Protein AF-A0A932PV00-F1 (afdb_monomer)

Mean predicted aligned error: 8.44 Å

Foldseek 3Di:
DPPPLQQPAPAEEEEADAPPPPVPACQLVVLVVVVVVVCVVSNYHYYYDNDLVPDDDHQEYEYEPVPPDCVVVVVSCVVVVHHYDYRDGPPCPVPPPPD

Sequence (99 aa):
MKMSSAILPGVKMTFILRPSTSTYWGGDTKTAEAIIHGMNHLGVETKFIVDVVELGPSDFIFLNNTYDDLRPLKTAVSFFGIPYGVIPYYEDHIHYFST

Radius of gyration: 14.69 Å; Cα contacts (8 Å, |Δi|>4): 139; chains: 1; bounding box: 44×18×44 Å

pLDDT: mean 76.91, std 16.77, range [37.72, 95.25]

Structure (mmCIF, N/CA/C/O backbone):
data_AF-A0A932PV00-F1
#
_entry.id   AF-A0A932PV00-F1
#
loop_
_atom_site.group_PDB
_atom_site.id
_atom_site.type_symbol
_atom_site.label_atom_id
_atom_site.label_alt_id
_atom_site.label_comp_id
_atom_site.label_asym_id
_atom_site.label_entity_id
_atom_site.label_seq_id
_atom_site.pdbx_PDB_ins_code
_atom_site.Cartn_x
_atom_site.Cartn_y
_atom_site.Cartn_z
_atom_site.occupancy
_atom_site.B_iso_or_equiv
_atom_site.auth_seq_id
_atom_site.auth_comp_id
_atom_site.auth_asym_id
_atom_site.auth_atom_id
_atom_site.pdbx_PDB_model_num
ATOM 1 N N . MET A 1 1 ? -30.021 -9.184 -6.560 1.00 46.12 1 MET A N 1
ATOM 2 C CA . MET A 1 1 ? -29.299 -9.031 -5.277 1.00 46.12 1 MET A CA 1
ATOM 3 C C . MET A 1 1 ? -28.792 -7.600 -5.198 1.00 46.12 1 MET A C 1
ATOM 5 O O . MET A 1 1 ? -28.007 -7.223 -6.055 1.00 46.12 1 MET A O 1
ATOM 9 N N . LYS A 1 2 ? -29.270 -6.774 -4.256 1.00 43.75 2 LYS A N 1
ATOM 10 C CA . LYS A 1 2 ? -28.625 -5.481 -3.980 1.00 43.75 2 LYS A CA 1
ATOM 11 C C . LYS A 1 2 ? -27.351 -5.800 -3.204 1.00 43.75 2 LYS A C 1
ATOM 13 O O . LYS A 1 2 ? -27.453 -6.222 -2.056 1.00 43.75 2 LYS A O 1
ATOM 18 N N . MET A 1 3 ? -26.184 -5.680 -3.834 1.00 46.47 3 MET A N 1
ATOM 19 C CA . MET A 1 3 ? -24.938 -5.646 -3.074 1.00 46.47 3 MET A CA 1
ATOM 20 C C . MET A 1 3 ? -25.018 -4.397 -2.201 1.00 46.47 3 MET A C 1
ATOM 22 O O . MET A 1 3 ? -25.015 -3.281 -2.713 1.00 46.47 3 MET A O 1
ATOM 26 N N . SER A 1 4 ? -25.211 -4.589 -0.896 1.00 52.69 4 SER A N 1
ATOM 27 C CA . SER A 1 4 ? -24.933 -3.538 0.073 1.00 52.69 4 SER A CA 1
ATOM 28 C C . SER A 1 4 ? -23.471 -3.178 -0.151 1.00 52.69 4 SER A C 1
ATOM 30 O O . SER A 1 4 ? -22.596 -4.014 0.065 1.00 52.69 4 SER A O 1
ATOM 32 N N . SER A 1 5 ? -23.214 -1.994 -0.704 1.00 58.69 5 SER A N 1
ATOM 33 C CA . SER A 1 5 ? -21.871 -1.437 -0.739 1.00 58.69 5 SER A CA 1
ATOM 34 C C . SER A 1 5 ? -21.470 -1.281 0.720 1.00 58.69 5 SER A C 1
ATOM 36 O O . SER A 1 5 ? -21.945 -0.363 1.392 1.00 58.69 5 SER A O 1
ATOM 38 N N . ALA A 1 6 ? -20.702 -2.232 1.245 1.00 61.16 6 ALA A N 1
ATOM 39 C CA . ALA A 1 6 ? -20.086 -2.081 2.546 1.00 61.16 6 ALA A CA 1
ATOM 40 C C . ALA A 1 6 ? -19.126 -0.899 2.414 1.00 61.16 6 ALA A C 1
ATOM 42 O O . ALA A 1 6 ? -18.026 -1.034 1.886 1.00 61.16 6 ALA A O 1
ATOM 43 N N . ILE A 1 7 ? -19.602 0.283 2.796 1.00 69.62 7 ILE A N 1
ATOM 44 C CA . ILE A 1 7 ? -18.741 1.433 3.006 1.00 69.62 7 ILE A CA 1
ATOM 45 C C . ILE A 1 7 ? -17.964 1.084 4.273 1.00 69.62 7 ILE A C 1
ATOM 47 O O . ILE A 1 7 ? -18.570 0.702 5.277 1.00 69.62 7 ILE A O 1
ATOM 51 N N . LEU A 1 8 ? -16.640 1.167 4.215 1.00 74.06 8 LEU A N 1
ATOM 52 C CA . LEU A 1 8 ? -15.730 0.905 5.327 1.00 74.06 8 LEU A CA 1
ATOM 53 C C . LEU A 1 8 ? -15.181 2.238 5.868 1.00 74.06 8 LEU A C 1
ATOM 55 O O . LEU A 1 8 ? -13.977 2.482 5.777 1.00 74.06 8 LEU A O 1
ATOM 59 N N . PRO A 1 9 ? -16.041 3.141 6.388 1.00 74.06 9 PRO A N 1
ATOM 60 C CA . PRO A 1 9 ? -15.595 4.457 6.810 1.00 74.06 9 PRO A CA 1
ATOM 61 C C . PRO A 1 9 ? -14.625 4.333 7.987 1.00 74.06 9 PRO A C 1
ATOM 63 O O . PRO A 1 9 ? -14.888 3.620 8.955 1.00 74.06 9 PRO A O 1
ATOM 66 N N . GLY A 1 10 ? -13.513 5.061 7.904 1.00 84.25 10 GLY A N 1
ATOM 67 C CA . GLY A 1 10 ? -12.500 5.123 8.958 1.00 84.25 10 GLY A CA 1
ATOM 68 C C . GLY A 1 10 ? -11.380 4.090 8.847 1.00 84.25 10 GLY A C 1
ATOM 69 O O . GLY A 1 10 ? -10.421 4.206 9.603 1.00 84.25 10 GLY A O 1
ATOM 70 N N . VAL A 1 11 ? -11.459 3.141 7.904 1.00 93.25 11 VAL A N 1
ATOM 71 C CA . VAL A 1 11 ? -10.324 2.266 7.572 1.00 93.25 11 VAL A CA 1
ATOM 72 C C . VAL A 1 11 ? -9.277 3.070 6.809 1.00 93.25 11 VAL A C 1
ATOM 74 O O . VAL A 1 11 ? -9.612 3.780 5.860 1.00 93.25 11 VAL A O 1
ATOM 77 N N . LYS A 1 12 ? -8.011 2.934 7.199 1.00 95.06 12 LYS A N 1
ATOM 78 C CA . LYS A 1 12 ? -6.861 3.629 6.619 1.00 95.06 12 LYS A CA 1
ATOM 79 C C . LYS A 1 12 ? -5.917 2.640 5.963 1.00 95.06 12 LYS A C 1
ATOM 81 O O . LYS A 1 12 ? -5.493 1.671 6.588 1.00 95.06 12 LYS A O 1
ATOM 86 N N . MET A 1 13 ? -5.543 2.901 4.719 1.00 95.25 13 MET A N 1
ATOM 87 C CA . MET A 1 13 ? -4.589 2.074 3.988 1.00 95.25 13 MET A CA 1
ATOM 88 C C . MET A 1 13 ? -3.442 2.910 3.442 1.00 95.25 13 MET A C 1
ATOM 90 O O . MET A 1 13 ? -3.649 3.958 2.832 1.00 95.25 13 MET A O 1
ATOM 94 N N . THR A 1 14 ? -2.219 2.419 3.618 1.00 94.56 14 THR A N 1
ATOM 95 C CA . THR A 1 14 ? -1.018 3.075 3.094 1.00 94.56 14 THR A CA 1
ATOM 96 C C . THR A 1 14 ? -0.423 2.258 1.959 1.00 94.56 14 THR A C 1
ATOM 98 O O . THR A 1 14 ? -0.212 1.057 2.089 1.00 94.56 14 THR A O 1
ATOM 101 N N . PHE A 1 15 ? -0.107 2.915 0.853 1.00 91.88 15 PHE A N 1
ATOM 102 C CA . PHE A 1 15 ? 0.554 2.337 -0.307 1.00 91.88 15 PHE A CA 1
ATOM 103 C C . PHE A 1 15 ? 1.992 2.849 -0.341 1.00 91.88 15 PHE A C 1
ATOM 105 O O . PHE A 1 15 ? 2.213 4.044 -0.541 1.00 91.88 15 PHE A O 1
ATOM 112 N N . ILE A 1 16 ? 2.956 1.950 -0.135 1.00 89.62 16 ILE A N 1
ATOM 113 C CA . ILE A 1 16 ? 4.385 2.242 -0.281 1.00 89.62 16 ILE A CA 1
ATOM 114 C C . ILE A 1 16 ? 4.788 1.841 -1.697 1.00 89.62 16 ILE A C 1
ATOM 116 O O . ILE A 1 16 ? 4.974 0.653 -1.984 1.00 89.62 16 ILE A O 1
ATOM 120 N N . LEU A 1 17 ? 4.858 2.821 -2.599 1.00 83.12 17 LEU A N 1
ATOM 121 C CA . LEU A 1 17 ? 5.222 2.606 -4.003 1.00 83.12 17 LEU A CA 1
ATOM 122 C C . LEU A 1 17 ? 6.475 3.408 -4.351 1.00 83.12 17 LEU A C 1
ATOM 124 O O . LEU A 1 17 ? 6.795 4.406 -3.710 1.00 83.12 17 LEU A O 1
ATOM 128 N N . ARG A 1 18 ? 7.170 2.987 -5.409 1.00 76.50 18 ARG A N 1
ATOM 129 C CA . ARG A 1 18 ? 8.310 3.740 -5.931 1.00 76.50 18 ARG A CA 1
ATOM 130 C C . ARG A 1 18 ? 7.867 5.127 -6.424 1.00 76.50 18 ARG A C 1
ATOM 132 O O . ARG A 1 18 ? 6.699 5.306 -6.774 1.00 76.50 18 ARG A O 1
ATOM 139 N N . PRO A 1 19 ? 8.789 6.100 -6.530 1.00 68.62 19 PRO A N 1
ATOM 140 C CA . PRO A 1 19 ? 8.491 7.371 -7.177 1.00 68.62 19 PRO A CA 1
ATOM 141 C C . PRO A 1 19 ? 7.963 7.159 -8.602 1.00 68.62 19 PRO A C 1
ATOM 143 O O . PRO A 1 19 ? 8.560 6.422 -9.395 1.00 68.62 19 PRO A O 1
ATOM 146 N N . SER A 1 20 ? 6.890 7.872 -8.951 1.00 56.97 20 SER A N 1
ATOM 147 C CA . SER A 1 20 ? 6.260 7.856 -10.282 1.00 56.97 20 SER A CA 1
ATOM 148 C C . SER A 1 20 ? 7.179 8.332 -11.418 1.00 56.97 20 SER A C 1
ATOM 150 O O . SER A 1 20 ? 6.865 8.157 -12.591 1.00 56.97 20 SER A O 1
ATOM 152 N N . THR A 1 21 ? 8.337 8.909 -11.089 1.00 51.84 21 THR A N 1
ATOM 153 C CA . THR A 1 21 ? 9.382 9.312 -12.040 1.00 51.84 21 THR A CA 1
ATOM 154 C C . THR A 1 21 ? 10.254 8.149 -12.525 1.00 51.84 21 THR A C 1
ATOM 156 O O . THR A 1 21 ? 11.064 8.342 -13.432 1.00 51.84 21 THR A O 1
ATOM 159 N N . SER A 1 22 ? 10.104 6.941 -11.967 1.00 55.84 22 SER A N 1
ATOM 160 C CA . SER A 1 22 ? 10.794 5.743 -12.457 1.00 55.84 22 SER A CA 1
ATOM 161 C C . SER A 1 22 ? 10.110 5.205 -13.724 1.00 55.84 22 SER A C 1
ATOM 163 O O . SER A 1 22 ? 9.248 4.336 -13.702 1.00 55.84 22 SER A O 1
ATOM 165 N N . THR A 1 23 ? 10.507 5.747 -14.872 1.00 47.62 23 THR A N 1
ATOM 166 C CA . THR A 1 23 ? 9.941 5.499 -16.213 1.00 47.62 23 THR A CA 1
ATOM 167 C C . THR A 1 23 ? 9.995 4.049 -16.718 1.00 47.62 23 THR A C 1
ATOM 169 O O . THR A 1 23 ? 9.470 3.769 -17.792 1.00 47.62 23 THR A O 1
ATOM 172 N N . TYR A 1 24 ? 10.606 3.120 -15.978 1.00 51.56 24 TYR A N 1
ATOM 173 C CA . TYR A 1 24 ? 10.861 1.752 -16.439 1.00 51.56 24 TYR A CA 1
ATOM 174 C C . TYR A 1 24 ? 9.797 0.718 -16.030 1.00 51.56 24 TYR A C 1
ATOM 176 O O . TYR A 1 24 ? 9.761 -0.358 -16.621 1.00 51.56 24 TYR A O 1
ATOM 184 N N . TRP A 1 25 ? 8.914 1.013 -15.069 1.00 55.41 25 TRP A N 1
ATOM 185 C CA . TRP A 1 25 ? 8.026 0.002 -14.474 1.00 55.41 25 TRP A CA 1
ATOM 186 C C . TRP A 1 25 ? 6.652 0.617 -14.163 1.00 55.41 25 TRP A C 1
ATOM 188 O O . TRP A 1 25 ? 6.452 1.211 -13.113 1.00 55.41 25 TRP A O 1
ATOM 198 N N . GLY A 1 26 ? 5.725 0.570 -15.129 1.00 59.56 26 GLY A N 1
ATOM 199 C CA . GLY A 1 26 ? 4.419 1.249 -15.030 1.00 59.56 26 GLY A CA 1
ATOM 200 C C . GLY A 1 26 ? 3.213 0.351 -14.710 1.00 59.56 26 GLY A C 1
ATOM 201 O O . GLY A 1 26 ? 2.128 0.867 -14.441 1.00 59.56 26 GLY A O 1
ATOM 202 N N . GLY A 1 27 ? 3.356 -0.978 -14.777 1.00 65.44 27 GLY A N 1
ATOM 203 C CA . GLY A 1 27 ? 2.232 -1.920 -14.619 1.00 65.44 27 GLY A CA 1
ATOM 204 C C . GLY A 1 27 ? 1.755 -2.085 -13.171 1.00 65.44 27 GLY A C 1
ATOM 205 O O . GLY A 1 27 ? 0.557 -2.127 -12.894 1.00 65.44 27 GLY A O 1
ATOM 206 N N . ASP A 1 28 ? 2.695 -2.105 -12.237 1.00 69.38 28 ASP A N 1
ATOM 207 C CA . ASP A 1 28 ? 2.483 -2.076 -10.788 1.00 69.38 28 ASP A CA 1
ATOM 208 C C . ASP A 1 28 ? 1.865 -0.752 -10.314 1.00 69.38 28 ASP A C 1
ATOM 210 O O . ASP A 1 28 ? 0.953 -0.765 -9.491 1.00 69.38 28 ASP A O 1
ATOM 214 N N . THR A 1 29 ? 2.299 0.381 -10.876 1.00 74.25 29 THR A N 1
ATOM 215 C CA . THR A 1 29 ? 1.764 1.711 -10.541 1.00 74.25 29 THR A CA 1
ATOM 216 C C . THR A 1 29 ? 0.302 1.837 -10.966 1.00 74.25 29 THR A C 1
ATOM 218 O O . THR A 1 29 ? -0.535 2.215 -10.152 1.00 74.25 29 THR A O 1
ATOM 221 N N . LYS A 1 30 ? -0.050 1.412 -12.189 1.00 76.06 30 LYS A N 1
ATOM 222 C CA . LYS A 1 30 ? -1.455 1.370 -12.643 1.00 76.06 30 LYS A CA 1
ATOM 223 C C . LYS A 1 30 ? -2.318 0.422 -11.811 1.00 76.06 30 LYS A C 1
ATOM 225 O O . LYS A 1 30 ? -3.471 0.725 -11.513 1.00 76.06 30 LYS A O 1
ATOM 230 N N . THR A 1 31 ? -1.761 -0.724 -11.417 1.00 79.06 31 THR A N 1
ATOM 231 C CA . THR A 1 31 ? -2.450 -1.670 -10.528 1.00 79.06 31 THR A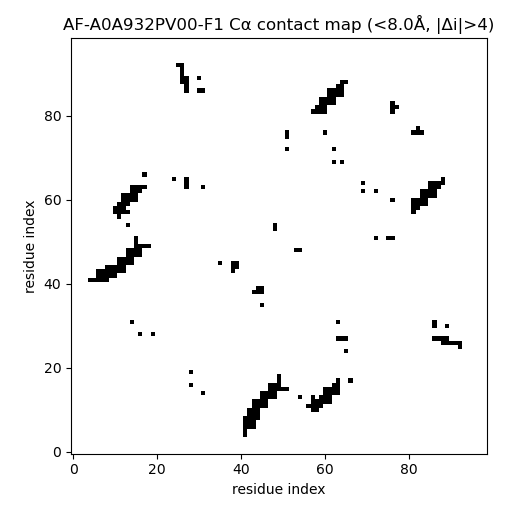 CA 1
ATOM 232 C C . THR A 1 31 ? -2.711 -1.030 -9.165 1.00 79.06 31 THR A C 1
ATOM 234 O O . THR A 1 31 ? -3.828 -1.101 -8.653 1.00 79.06 31 THR A O 1
ATOM 237 N N . ALA A 1 32 ? -1.715 -0.346 -8.600 1.00 82.75 32 ALA A N 1
ATOM 238 C CA . ALA A 1 32 ? -1.862 0.387 -7.351 1.00 82.75 32 ALA A CA 1
ATOM 239 C C . ALA A 1 32 ? -2.917 1.498 -7.465 1.00 82.75 32 ALA A C 1
ATOM 241 O O . ALA A 1 32 ? -3.774 1.594 -6.594 1.00 82.75 32 ALA A O 1
ATOM 242 N N . GLU A 1 33 ? -2.921 2.277 -8.551 1.00 82.62 33 GLU A N 1
ATOM 243 C CA . GLU A 1 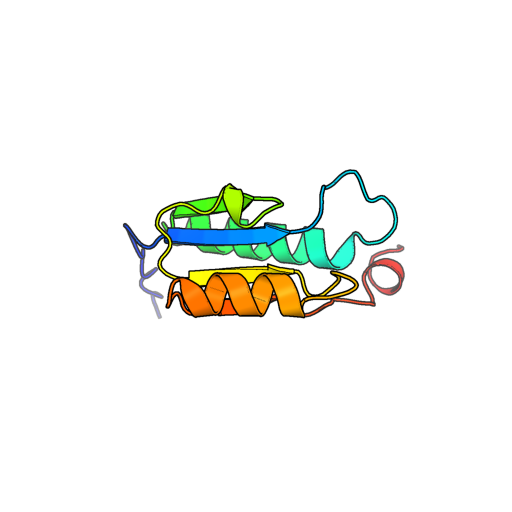33 ? -3.934 3.306 -8.825 1.00 82.62 33 GLU A CA 1
ATOM 244 C C . GLU A 1 33 ? -5.353 2.723 -8.881 1.00 82.62 33 GLU A C 1
ATOM 246 O O . GLU A 1 33 ? -6.269 3.267 -8.261 1.00 82.62 33 GLU A O 1
ATOM 251 N N . ALA A 1 34 ? -5.543 1.591 -9.565 1.00 84.38 34 ALA A N 1
ATOM 252 C CA . ALA A 1 34 ? -6.839 0.920 -9.647 1.00 84.38 34 ALA A CA 1
ATOM 253 C C . ALA A 1 34 ? -7.325 0.434 -8.271 1.00 84.38 34 ALA A C 1
ATOM 255 O O . ALA A 1 34 ? -8.497 0.613 -7.926 1.00 84.38 34 ALA A O 1
ATOM 256 N N . ILE A 1 35 ? -6.423 -0.134 -7.462 1.00 87.06 35 ILE A N 1
ATOM 257 C CA . ILE A 1 35 ? -6.730 -0.552 -6.089 1.00 87.06 35 ILE A CA 1
ATOM 258 C C . ILE A 1 35 ? -7.077 0.674 -5.236 1.00 87.06 35 ILE A C 1
ATOM 260 O O . ILE A 1 35 ? -8.116 0.672 -4.583 1.00 87.06 35 ILE A O 1
ATOM 264 N N . ILE A 1 36 ? -6.263 1.734 -5.274 1.00 89.25 36 ILE A N 1
ATOM 265 C CA . ILE A 1 36 ? -6.493 2.990 -4.545 1.00 89.25 36 ILE A CA 1
ATOM 266 C C . ILE A 1 36 ? -7.868 3.567 -4.890 1.00 89.25 36 ILE A C 1
ATOM 268 O O . ILE A 1 36 ? -8.637 3.919 -3.995 1.00 89.25 36 ILE A O 1
ATOM 272 N N . HIS A 1 37 ? -8.213 3.629 -6.176 1.00 89.25 37 HIS A N 1
ATOM 273 C CA . HIS A 1 37 ? -9.514 4.116 -6.622 1.00 89.25 37 HIS A CA 1
ATOM 274 C C . HIS A 1 37 ? -10.665 3.253 -6.079 1.00 89.25 37 HIS A C 1
ATOM 276 O O . HIS A 1 37 ? -11.644 3.787 -5.558 1.00 89.25 37 HIS A O 1
ATOM 282 N N . GLY A 1 38 ? -10.537 1.923 -6.143 1.00 90.00 38 GLY A N 1
ATOM 283 C CA . GLY A 1 38 ? -11.523 0.997 -5.580 1.00 90.00 38 GLY A CA 1
ATOM 284 C C . GLY A 1 38 ? -11.695 1.150 -4.065 1.00 90.00 38 GLY A C 1
ATOM 285 O O . GLY A 1 38 ? -12.821 1.194 -3.578 1.00 90.00 38 GLY A O 1
ATOM 286 N N . MET A 1 39 ? -10.596 1.300 -3.324 1.00 91.31 39 MET A N 1
ATOM 287 C CA . MET A 1 39 ? -10.616 1.490 -1.870 1.00 91.31 39 MET A CA 1
ATOM 288 C C . MET A 1 39 ? -11.272 2.819 -1.481 1.00 91.31 39 MET A C 1
ATOM 290 O O . MET A 1 39 ? -12.169 2.834 -0.638 1.00 91.31 39 MET A O 1
ATOM 294 N N . ASN A 1 40 ? -10.921 3.915 -2.159 1.00 90.62 40 ASN A N 1
ATOM 295 C CA . ASN A 1 40 ? -11.565 5.212 -1.941 1.00 90.62 40 ASN A CA 1
ATOM 296 C C . ASN A 1 40 ? -13.068 5.169 -2.254 1.00 90.62 40 ASN A C 1
ATOM 298 O O . ASN A 1 40 ? -13.868 5.742 -1.518 1.00 90.62 40 ASN A O 1
ATOM 302 N N . HIS A 1 41 ? -13.480 4.444 -3.301 1.00 89.75 41 HIS A N 1
ATOM 303 C CA . HIS A 1 41 ? -14.899 4.238 -3.612 1.00 89.75 41 HIS A CA 1
ATOM 304 C C . HIS A 1 41 ? -15.650 3.495 -2.493 1.00 89.75 41 HIS A C 1
ATOM 306 O O . HIS A 1 41 ? -16.832 3.746 -2.264 1.00 89.75 41 HIS A O 1
ATOM 312 N N . LEU A 1 42 ? -14.960 2.615 -1.763 1.00 89.62 42 LEU A N 1
ATOM 313 C CA . LEU A 1 42 ? -15.482 1.925 -0.581 1.00 89.62 42 LEU A CA 1
ATOM 314 C C . LEU A 1 42 ? -15.387 2.766 0.707 1.00 89.62 42 LEU A C 1
ATOM 316 O O . LEU A 1 42 ? -15.770 2.286 1.771 1.00 89.62 42 LEU A O 1
ATOM 320 N N . GLY A 1 43 ? -14.911 4.012 0.639 1.00 90.62 43 GLY A N 1
ATOM 321 C CA . GLY A 1 43 ? -14.779 4.903 1.796 1.00 90.62 43 GLY A CA 1
ATOM 322 C C . GLY A 1 43 ? -13.549 4.644 2.670 1.00 90.62 43 GLY A C 1
ATOM 323 O O . GLY A 1 43 ? -13.494 5.151 3.790 1.00 90.62 43 GLY A O 1
ATOM 324 N N . VAL A 1 44 ? -12.580 3.872 2.173 1.00 93.44 44 VAL A N 1
ATOM 325 C CA . VAL A 1 44 ? -11.272 3.678 2.813 1.00 93.44 44 VAL A CA 1
ATOM 326 C C . VAL A 1 44 ? -10.403 4.908 2.550 1.00 93.44 44 VAL A C 1
ATOM 328 O O . VAL A 1 44 ? -10.280 5.349 1.411 1.00 93.44 44 VAL A O 1
ATOM 331 N N . GLU A 1 45 ? -9.765 5.444 3.586 1.00 94.19 45 GLU A N 1
ATOM 332 C CA . GLU A 1 45 ? -8.799 6.537 3.472 1.00 94.19 45 GLU A CA 1
ATOM 333 C C . GLU A 1 45 ? -7.456 5.981 2.977 1.00 94.19 45 GLU A C 1
ATOM 335 O O . GLU A 1 45 ? -6.780 5.237 3.688 1.00 94.19 45 GLU A O 1
ATOM 340 N N . THR A 1 46 ? -7.054 6.320 1.751 1.00 93.31 46 TH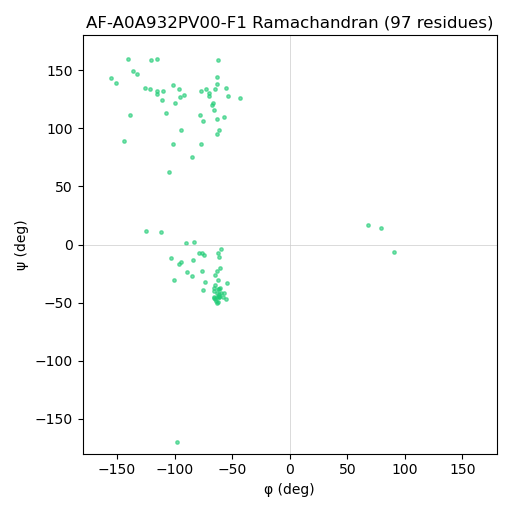R A N 1
ATOM 341 C CA . THR A 1 46 ? -5.778 5.853 1.184 1.00 93.31 46 THR A CA 1
ATOM 342 C C . THR A 1 46 ? -4.692 6.925 1.233 1.00 93.31 46 THR A C 1
ATOM 344 O O . THR A 1 46 ? -4.942 8.066 0.841 1.00 93.31 46 THR A O 1
ATOM 347 N N . LYS A 1 47 ? -3.462 6.551 1.602 1.00 92.38 47 LYS A N 1
ATOM 348 C CA . LYS A 1 47 ? -2.268 7.409 1.521 1.00 92.38 47 LYS A CA 1
ATOM 349 C C . LYS A 1 47 ? -1.197 6.767 0.642 1.00 92.38 47 LYS A C 1
ATOM 351 O O . LYS A 1 47 ? -0.877 5.597 0.824 1.00 92.38 47 LYS A O 1
ATOM 356 N N . PHE A 1 48 ? -0.606 7.543 -0.259 1.00 89.38 48 PHE A N 1
ATOM 357 C CA . PHE A 1 48 ? 0.595 7.157 -1.000 1.00 89.38 48 PHE A CA 1
ATOM 358 C C . PHE A 1 48 ? 1.847 7.724 -0.318 1.00 89.38 48 PHE A C 1
ATOM 360 O O . PHE A 1 48 ? 1.853 8.900 0.049 1.00 89.38 48 PHE A O 1
ATOM 367 N N . ILE A 1 49 ? 2.880 6.894 -0.151 1.00 89.19 49 ILE A N 1
ATOM 368 C CA . ILE A 1 49 ? 4.211 7.286 0.335 1.00 89.19 49 ILE A CA 1
ATOM 369 C C . ILE A 1 49 ? 5.305 6.542 -0.436 1.00 89.19 49 ILE A C 1
ATOM 371 O O . ILE A 1 49 ? 5.052 5.481 -1.012 1.00 89.19 49 ILE A O 1
ATOM 375 N N . VAL A 1 50 ? 6.527 7.074 -0.412 1.00 84.94 50 VAL A N 1
ATOM 376 C CA . VAL A 1 50 ? 7.696 6.433 -1.041 1.00 84.94 50 VAL A CA 1
ATOM 377 C C . VAL A 1 50 ? 8.564 5.714 -0.012 1.00 84.94 50 VAL A C 1
ATOM 379 O O . VAL A 1 50 ? 9.195 4.699 -0.322 1.00 84.94 50 VAL A O 1
ATOM 382 N N . ASP A 1 51 ? 8.581 6.226 1.216 1.00 83.44 51 ASP A N 1
ATOM 383 C CA . ASP A 1 51 ? 9.441 5.745 2.288 1.00 83.44 51 ASP A CA 1
ATOM 384 C C . ASP A 1 51 ? 8.645 5.541 3.586 1.00 83.44 51 ASP A C 1
ATOM 386 O O . ASP A 1 51 ? 7.705 6.271 3.897 1.00 83.44 51 ASP A O 1
ATOM 390 N N . VAL A 1 52 ? 9.044 4.540 4.370 1.00 85.50 52 VAL A N 1
ATOM 391 C CA . VAL A 1 52 ? 8.468 4.217 5.682 1.00 85.50 52 VAL A CA 1
ATOM 392 C C . VAL A 1 52 ? 8.602 5.355 6.691 1.00 85.50 52 VAL A C 1
ATOM 394 O O . VAL A 1 52 ? 7.827 5.395 7.640 1.00 85.50 52 VAL A O 1
ATOM 397 N N . VAL A 1 53 ? 9.523 6.305 6.497 1.00 87.44 53 VAL A N 1
ATOM 398 C CA . VAL A 1 53 ? 9.610 7.507 7.350 1.00 87.44 53 VAL A CA 1
ATOM 399 C C . VAL A 1 53 ? 8.366 8.395 7.254 1.00 87.44 53 VAL A C 1
ATOM 401 O O . VAL A 1 53 ? 8.074 9.152 8.175 1.00 87.44 53 VAL A O 1
ATOM 404 N N . GLU A 1 54 ? 7.607 8.292 6.162 1.00 89.62 54 GLU A N 1
ATOM 405 C CA . GLU A 1 54 ? 6.355 9.021 5.956 1.00 89.62 54 GLU A CA 1
ATOM 406 C C . GLU A 1 54 ? 5.130 8.247 6.476 1.00 89.62 54 GLU A C 1
ATOM 408 O O . GLU A 1 54 ? 3.984 8.702 6.320 1.00 89.62 54 GLU A O 1
ATOM 413 N N . LEU A 1 55 ? 5.342 7.059 7.056 1.00 89.75 55 LEU A N 1
ATOM 414 C CA . LEU A 1 55 ? 4.275 6.192 7.534 1.00 89.75 55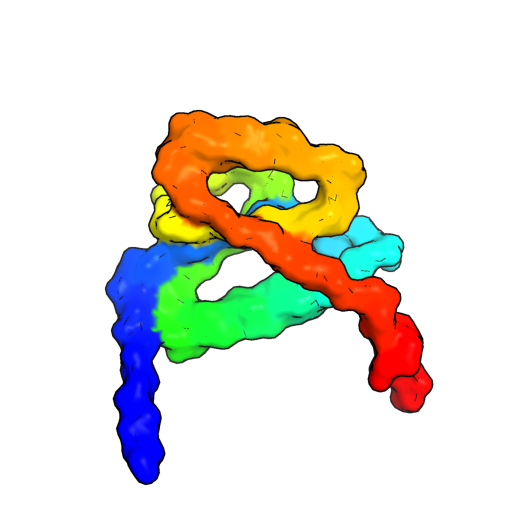 LEU A CA 1
ATOM 415 C C . LEU A 1 55 ? 3.536 6.859 8.699 1.00 89.75 55 LEU A C 1
ATOM 417 O O . LEU A 1 55 ? 4.088 7.111 9.766 1.00 89.75 55 LEU A O 1
ATOM 421 N N . GLY A 1 56 ? 2.258 7.148 8.467 1.00 88.81 56 GLY A N 1
ATOM 422 C CA . GLY A 1 56 ? 1.321 7.572 9.502 1.00 88.81 56 GLY A CA 1
ATOM 423 C C . GLY A 1 56 ? 0.469 6.404 10.008 1.00 88.81 56 GLY A C 1
ATOM 424 O O . GLY A 1 56 ? 0.714 5.254 9.638 1.00 88.81 56 GLY A O 1
ATOM 425 N N . PRO A 1 57 ? -0.571 6.694 10.810 1.00 91.44 57 PRO A N 1
ATOM 426 C CA . PRO A 1 57 ? -1.556 5.697 11.220 1.00 91.44 57 PRO A CA 1
ATOM 427 C C . PRO A 1 57 ? -2.162 4.982 10.007 1.00 91.44 57 PRO A C 1
ATOM 429 O O . PRO A 1 57 ? -2.640 5.636 9.079 1.00 91.44 57 PRO A O 1
ATOM 432 N N . SER A 1 58 ? -2.132 3.651 10.021 1.00 94.62 58 SER A N 1
ATOM 433 C CA . SER A 1 58 ? -2.617 2.802 8.935 1.00 94.62 58 SER A CA 1
ATOM 434 C C . SER A 1 58 ? -3.094 1.468 9.501 1.00 94.62 58 SER A C 1
ATOM 436 O O . SER A 1 58 ? -2.439 0.917 10.384 1.00 94.62 58 SER A O 1
ATOM 438 N N . ASP A 1 59 ? -4.210 0.954 8.991 1.00 94.62 59 ASP A N 1
ATOM 439 C CA . ASP A 1 59 ? -4.754 -0.354 9.366 1.00 94.62 59 ASP A CA 1
ATOM 440 C C . ASP A 1 59 ? -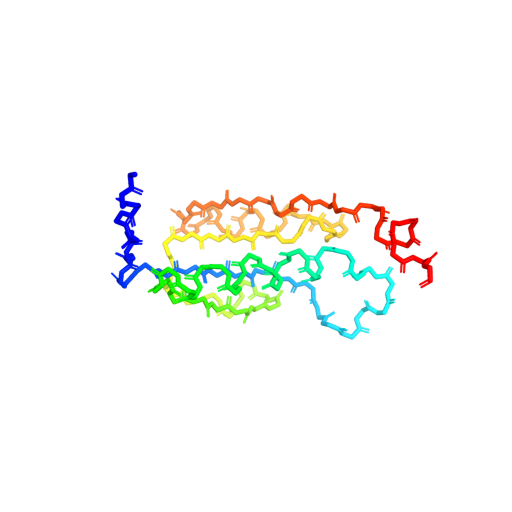4.185 -1.474 8.489 1.00 94.62 59 ASP A C 1
ATOM 442 O O . ASP A 1 59 ? -4.168 -2.637 8.892 1.00 94.62 59 ASP A O 1
ATOM 446 N N . PHE A 1 60 ? -3.720 -1.133 7.284 1.00 94.69 60 PHE A N 1
ATOM 447 C CA . PHE A 1 60 ? -3.118 -2.078 6.351 1.00 94.69 60 PHE A CA 1
ATOM 448 C C . PHE A 1 60 ? -2.157 -1.386 5.382 1.00 94.69 60 PHE A C 1
ATOM 450 O O . PHE A 1 60 ? -2.425 -0.285 4.896 1.00 94.69 60 PHE A O 1
ATOM 457 N N . ILE A 1 61 ? -1.055 -2.058 5.045 1.00 93.88 61 ILE A N 1
ATOM 458 C CA . ILE A 1 61 ? -0.047 -1.527 4.122 1.00 93.88 61 ILE A CA 1
ATOM 459 C C . ILE A 1 61 ? 0.027 -2.364 2.846 1.00 93.88 61 ILE A C 1
ATOM 461 O O . ILE A 1 61 ? 0.159 -3.582 2.892 1.00 93.88 61 ILE A O 1
ATOM 465 N N . PHE A 1 62 ? 0.021 -1.714 1.688 1.00 91.75 62 PHE A N 1
ATOM 466 C CA . PHE A 1 62 ? 0.386 -2.332 0.418 1.00 91.75 62 PHE A CA 1
ATOM 467 C C . PHE A 1 62 ? 1.823 -1.970 0.051 1.00 91.75 62 PHE A C 1
ATOM 469 O O . PHE A 1 62 ? 2.163 -0.796 -0.089 1.00 91.75 62 PHE A O 1
ATOM 476 N N . LEU A 1 63 ? 2.664 -2.988 -0.124 1.00 89.06 63 LEU A N 1
ATOM 477 C CA . LEU A 1 63 ? 4.028 -2.850 -0.622 1.00 89.06 63 LEU A CA 1
ATOM 478 C C . LEU A 1 63 ? 4.042 -3.097 -2.127 1.00 89.06 63 LEU A C 1
ATOM 480 O O . LEU A 1 63 ? 3.582 -4.143 -2.588 1.00 89.06 63 LEU A O 1
ATOM 484 N N . ASN A 1 64 ? 4.597 -2.166 -2.893 1.00 81.75 64 ASN A N 1
ATOM 485 C CA . ASN A 1 64 ? 4.835 -2.392 -4.310 1.00 81.75 64 ASN A CA 1
ATOM 486 C C . ASN A 1 64 ? 5.898 -3.483 -4.493 1.00 81.75 64 ASN A C 1
ATOM 488 O O . ASN A 1 64 ? 7.012 -3.335 -4.002 1.00 81.75 64 ASN A O 1
ATOM 492 N N . ASN A 1 65 ? 5.581 -4.570 -5.197 1.00 75.56 65 ASN A N 1
ATOM 493 C CA . ASN A 1 65 ? 6.504 -5.692 -5.316 1.00 75.56 65 ASN A CA 1
ATOM 494 C C . ASN A 1 65 ? 7.693 -5.468 -6.249 1.00 75.56 65 ASN A C 1
ATOM 496 O O . ASN A 1 65 ? 8.576 -6.322 -6.284 1.00 75.56 65 ASN A O 1
ATOM 500 N N . THR A 1 66 ? 7.709 -4.374 -7.007 1.00 69.38 66 THR A N 1
ATOM 501 C CA . THR A 1 66 ? 8.770 -4.161 -7.978 1.00 69.38 66 THR A CA 1
ATOM 502 C C . THR A 1 66 ? 10.061 -3.724 -7.301 1.00 69.38 66 THR A C 1
ATOM 504 O O . THR A 1 66 ? 11.111 -3.966 -7.878 1.00 69.38 66 THR A O 1
ATOM 507 N N . TYR A 1 67 ? 10.032 -3.147 -6.088 1.00 68.44 67 TYR A N 1
ATOM 508 C CA . TYR A 1 67 ? 11.244 -2.765 -5.342 1.00 68.44 67 TYR A CA 1
ATOM 509 C C . TYR A 1 67 ? 12.327 -3.852 -5.407 1.00 68.44 67 TYR A C 1
ATOM 511 O O . TYR A 1 67 ? 12.082 -4.992 -5.016 1.00 68.44 67 TYR A O 1
ATOM 519 N N . ASP A 1 68 ? 13.532 -3.460 -5.836 1.00 66.31 68 ASP A N 1
ATOM 520 C CA . ASP A 1 68 ? 14.676 -4.365 -6.021 1.00 66.31 68 ASP A CA 1
ATOM 521 C C . ASP A 1 68 ? 14.983 -5.166 -4.745 1.00 66.31 68 ASP A C 1
ATOM 523 O O . ASP A 1 68 ? 15.381 -6.329 -4.804 1.00 66.31 68 ASP A O 1
ATOM 527 N N . ASP A 1 69 ? 14.746 -4.556 -3.578 1.00 75.00 69 ASP A N 1
ATOM 528 C CA . ASP A 1 69 ? 14.772 -5.230 -2.287 1.00 75.00 69 ASP A CA 1
ATOM 529 C C . ASP A 1 69 ? 13.624 -4.775 -1.375 1.00 75.00 69 ASP A C 1
ATOM 531 O O . ASP A 1 69 ? 13.595 -3.657 -0.860 1.00 75.00 69 ASP A O 1
ATOM 535 N N . LEU A 1 70 ? 12.686 -5.688 -1.125 1.00 79.12 70 LEU A N 1
ATOM 536 C CA . LEU A 1 70 ? 11.558 -5.483 -0.217 1.00 79.12 70 LEU A CA 1
ATOM 537 C C . LEU A 1 70 ? 11.882 -5.742 1.255 1.00 79.12 70 LEU A C 1
ATOM 539 O O . LEU A 1 70 ? 11.064 -5.414 2.113 1.00 79.12 70 LEU A O 1
ATOM 543 N N . ARG A 1 71 ? 13.013 -6.377 1.586 1.00 82.50 71 ARG A N 1
ATOM 544 C CA . ARG A 1 71 ? 13.324 -6.779 2.970 1.00 82.50 71 ARG A CA 1
ATOM 545 C C . ARG A 1 71 ? 13.372 -5.592 3.938 1.00 82.50 71 ARG A C 1
ATOM 547 O O . ARG A 1 71 ? 12.804 -5.743 5.023 1.00 82.50 71 ARG A O 1
ATOM 554 N N . PRO A 1 72 ? 13.957 -4.425 3.590 1.00 83.06 72 PRO A N 1
ATOM 555 C CA . PRO A 1 72 ? 13.949 -3.262 4.476 1.00 83.06 72 PRO A CA 1
ATOM 556 C C . PRO A 1 72 ? 12.526 -2.779 4.768 1.00 83.06 72 PRO A C 1
ATOM 558 O O . PRO A 1 72 ? 12.168 -2.597 5.930 1.00 83.06 72 PRO A O 1
ATOM 561 N N . LEU A 1 73 ? 11.686 -2.682 3.731 1.00 84.38 73 LEU A N 1
ATOM 562 C CA . LEU A 1 73 ? 10.285 -2.284 3.867 1.00 84.38 73 LEU A CA 1
ATOM 563 C C . LEU A 1 73 ? 9.506 -3.283 4.721 1.00 84.38 73 LEU A C 1
ATOM 565 O O . LEU A 1 73 ? 8.873 -2.880 5.689 1.00 84.38 73 LEU A O 1
ATOM 569 N N . LYS A 1 74 ? 9.616 -4.585 4.421 1.00 87.12 74 LYS A N 1
ATOM 570 C CA . LYS A 1 74 ? 8.983 -5.670 5.190 1.00 87.12 74 LYS A CA 1
ATOM 571 C C . LYS A 1 74 ? 9.394 -5.645 6.661 1.00 87.12 74 LYS A C 1
ATOM 573 O O . LYS A 1 74 ? 8.546 -5.830 7.529 1.00 87.12 74 LYS A O 1
ATOM 578 N N . THR A 1 75 ? 10.674 -5.406 6.941 1.00 88.00 75 THR A N 1
ATOM 579 C CA . THR A 1 75 ? 11.202 -5.313 8.310 1.00 88.00 75 THR A CA 1
ATOM 580 C C . THR A 1 75 ? 10.608 -4.113 9.038 1.00 88.00 75 THR A C 1
ATOM 582 O O . THR A 1 75 ? 10.121 -4.263 10.155 1.00 88.00 75 THR A O 1
ATOM 585 N N . ALA A 1 76 ? 10.578 -2.947 8.390 1.00 86.00 76 ALA A N 1
ATOM 586 C CA . ALA A 1 76 ? 10.010 -1.733 8.960 1.00 86.00 76 ALA A CA 1
ATOM 587 C C . ALA A 1 76 ? 8.507 -1.877 9.243 1.00 86.00 76 ALA A C 1
ATOM 589 O O . ALA A 1 76 ? 8.077 -1.638 10.366 1.00 86.00 76 ALA A O 1
ATOM 590 N N . VAL A 1 77 ? 7.700 -2.342 8.283 1.00 87.62 77 VAL A N 1
ATOM 591 C CA . VAL A 1 77 ? 6.252 -2.519 8.515 1.00 87.62 77 VAL A CA 1
ATOM 592 C C . VAL A 1 77 ? 5.957 -3.582 9.575 1.00 87.62 77 VAL A C 1
ATOM 594 O O . VAL A 1 77 ? 5.054 -3.397 10.387 1.00 87.62 77 VAL A O 1
ATOM 597 N N . SER A 1 78 ? 6.768 -4.647 9.636 1.00 88.12 78 SER A N 1
ATOM 598 C CA . SER A 1 78 ? 6.654 -5.664 10.689 1.00 88.12 78 SER A CA 1
ATOM 599 C C . SER A 1 78 ? 6.999 -5.094 12.065 1.00 88.12 78 SER A C 1
ATOM 601 O O . SER A 1 78 ? 6.338 -5.436 13.041 1.00 88.12 78 SER A O 1
ATOM 603 N N . PHE A 1 79 ? 7.989 -4.198 12.153 1.00 89.12 79 PHE A N 1
ATOM 604 C CA . PHE A 1 79 ? 8.334 -3.493 13.390 1.00 89.12 79 PHE A CA 1
ATOM 605 C C . PHE A 1 79 ? 7.165 -2.647 13.918 1.00 89.12 79 PHE A C 1
ATOM 607 O O . PHE A 1 79 ? 6.931 -2.616 15.123 1.00 89.12 79 PHE A O 1
ATOM 614 N N . 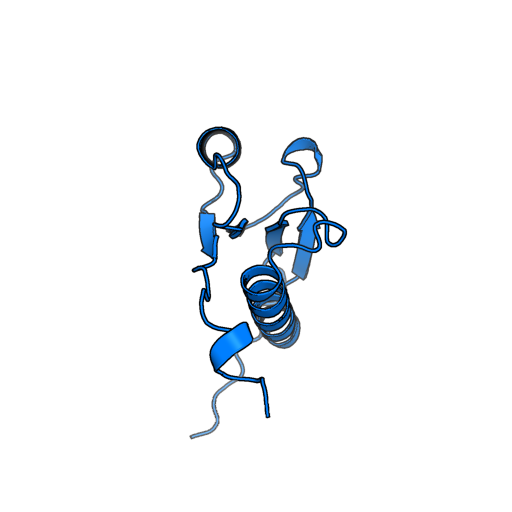PHE A 1 80 ? 6.386 -2.023 13.029 1.00 86.88 80 PHE A N 1
ATOM 615 C CA . PHE A 1 80 ? 5.186 -1.267 13.410 1.00 86.88 80 PHE A CA 1
ATOM 616 C C . PHE A 1 80 ? 3.975 -2.149 13.760 1.00 86.88 80 PHE A C 1
ATOM 618 O O . 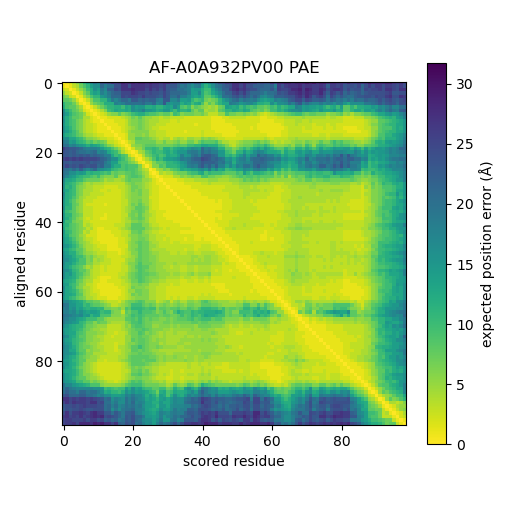PHE A 1 80 ? 2.966 -1.627 14.226 1.00 86.88 80 PHE A O 1
ATOM 625 N N . GLY A 1 81 ? 4.051 -3.469 13.551 1.00 90.50 81 GLY A N 1
ATOM 626 C CA . GLY A 1 81 ? 2.954 -4.399 13.837 1.00 90.50 81 GLY A CA 1
ATOM 627 C C . GLY A 1 81 ? 1.731 -4.228 12.929 1.00 90.50 81 GLY A C 1
ATOM 628 O O . GLY A 1 81 ? 0.653 -4.712 13.267 1.00 90.50 81 GLY A O 1
ATOM 629 N N . ILE A 1 82 ? 1.883 -3.545 11.790 1.00 91.25 82 ILE A N 1
ATOM 630 C CA . ILE A 1 82 ? 0.792 -3.284 10.847 1.00 91.25 82 ILE A CA 1
ATOM 631 C C . ILE A 1 82 ? 0.775 -4.407 9.800 1.00 91.25 82 ILE A C 1
ATOM 633 O O . ILE A 1 82 ? 1.820 -4.703 9.206 1.00 91.25 82 ILE A O 1
ATOM 637 N N . PRO A 1 83 ? -0.377 -5.056 9.549 1.00 93.69 83 PRO A N 1
ATOM 638 C CA . PRO A 1 83 ? -0.469 -6.083 8.523 1.00 93.69 83 PRO A CA 1
ATOM 639 C C . PRO A 1 83 ? -0.193 -5.488 7.140 1.00 93.69 83 PRO A C 1
ATOM 641 O O . PRO A 1 83 ? -0.570 -4.352 6.842 1.00 93.69 83 PRO A O 1
ATOM 644 N N . TYR A 1 84 ? 0.462 -6.270 6.281 1.00 93.25 84 TYR A N 1
ATOM 645 C CA . TYR A 1 84 ? 0.794 -5.822 4.937 1.00 93.25 84 TYR A CA 1
ATOM 646 C C . TYR A 1 84 ? 0.526 -6.878 3.868 1.00 93.25 84 TYR A C 1
ATOM 648 O O . TYR A 1 84 ? 0.645 -8.083 4.091 1.00 93.25 84 TYR A O 1
ATOM 656 N N . GLY A 1 85 ? 0.188 -6.386 2.683 1.00 90.38 85 GLY A N 1
ATOM 657 C CA . GLY A 1 85 ? 0.072 -7.129 1.442 1.00 90.38 85 GLY A CA 1
ATOM 658 C C . GLY A 1 85 ? 1.118 -6.648 0.447 1.00 90.38 85 GLY A C 1
ATOM 659 O O . GLY A 1 85 ? 1.658 -5.548 0.554 1.00 90.38 85 GLY A O 1
ATOM 660 N N . VAL A 1 86 ? 1.417 -7.484 -0.535 1.00 87.38 86 VAL A N 1
ATOM 661 C CA . VAL A 1 86 ? 2.331 -7.148 -1.624 1.00 87.38 86 VAL A CA 1
ATOM 662 C C . VAL A 1 86 ? 1.495 -7.029 -2.892 1.00 87.38 86 VAL A C 1
ATOM 664 O O . VAL A 1 86 ? 0.758 -7.959 -3.218 1.00 87.38 86 VAL A O 1
ATOM 667 N N . ILE A 1 87 ? 1.567 -5.885 -3.574 1.00 82.44 87 ILE A N 1
ATOM 668 C CA . ILE A 1 87 ? 0.846 -5.666 -4.832 1.00 82.44 87 ILE A CA 1
ATOM 669 C C . ILE A 1 87 ? 1.466 -6.596 -5.872 1.00 82.44 87 ILE A C 1
ATOM 671 O O . ILE A 1 87 ? 2.668 -6.487 -6.109 1.00 82.44 87 ILE A O 1
ATOM 675 N N . PRO A 1 88 ? 0.706 -7.525 -6.469 1.00 68.81 88 PRO A N 1
ATOM 676 C CA . PRO A 1 88 ? 1.259 -8.410 -7.478 1.00 68.81 88 PRO A CA 1
ATOM 677 C C . PRO A 1 88 ? 1.715 -7.600 -8.697 1.00 68.81 88 PRO A C 1
ATOM 679 O O . PRO A 1 88 ? 1.028 -6.681 -9.143 1.00 68.81 88 PRO A O 1
ATOM 682 N N . TYR A 1 89 ? 2.876 -7.959 -9.238 1.00 65.88 89 TYR A N 1
ATOM 683 C CA . TYR A 1 89 ? 3.384 -7.385 -10.477 1.00 65.88 89 TYR A CA 1
ATOM 684 C C . TYR A 1 89 ? 2.530 -7.887 -11.631 1.00 65.88 89 TYR A C 1
ATOM 686 O O . TYR A 1 89 ? 2.307 -9.090 -11.766 1.00 65.88 89 TYR A O 1
ATOM 694 N N . TYR A 1 90 ? 2.082 -6.961 -12.469 1.00 58.06 90 TYR A N 1
ATOM 695 C CA . TYR A 1 90 ? 1.477 -7.278 -13.751 1.00 58.06 90 TYR A CA 1
ATOM 696 C C . TYR A 1 90 ? 2.540 -7.038 -14.832 1.00 58.06 90 TYR A C 1
ATOM 698 O O . TYR A 1 90 ? 2.636 -5.940 -15.382 1.00 58.06 90 TYR A O 1
ATOM 706 N N . GLU A 1 91 ? 3.371 -8.053 -15.092 1.00 49.34 91 GLU A N 1
ATOM 707 C CA . GLU A 1 91 ? 4.496 -8.016 -16.055 1.00 49.34 91 GLU A CA 1
ATOM 708 C C . GLU A 1 91 ? 4.048 -7.767 -17.511 1.00 49.34 91 GLU A C 1
ATOM 710 O O . GLU A 1 91 ? 4.849 -7.467 -18.389 1.00 49.34 91 GLU A O 1
ATOM 715 N N . ASP A 1 92 ? 2.741 -7.767 -17.764 1.00 47.12 92 ASP A N 1
ATOM 716 C CA . ASP A 1 92 ? 2.171 -7.900 -19.100 1.00 47.12 92 ASP A CA 1
ATOM 717 C C . ASP A 1 92 ? 1.469 -6.643 -19.647 1.00 47.12 92 ASP A C 1
ATOM 719 O O . ASP A 1 92 ? 0.822 -6.675 -20.696 1.00 47.12 92 ASP A O 1
ATOM 723 N N . HIS A 1 93 ? 1.603 -5.483 -18.997 1.00 47.09 93 HIS A N 1
ATOM 724 C CA . HIS A 1 93 ? 0.882 -4.280 -19.440 1.00 47.09 93 HIS A CA 1
ATOM 725 C C . HIS A 1 93 ? 1.312 -3.768 -20.835 1.00 47.09 93 HIS A C 1
ATOM 727 O O . HIS A 1 93 ? 0.499 -3.146 -21.522 1.00 47.09 93 HIS A O 1
ATOM 733 N N . ILE A 1 94 ? 2.553 -4.046 -21.267 1.00 46.41 94 ILE A N 1
ATOM 734 C CA . ILE A 1 94 ? 3.056 -3.713 -22.616 1.00 46.41 94 ILE A CA 1
ATOM 735 C C . ILE A 1 94 ? 2.457 -4.649 -23.682 1.00 46.41 94 ILE A C 1
ATOM 737 O O . ILE A 1 94 ? 2.194 -4.204 -24.801 1.00 46.41 94 ILE A O 1
ATOM 741 N N . HIS A 1 95 ? 2.173 -5.910 -23.340 1.00 44.81 95 HIS A N 1
ATOM 742 C CA . HIS A 1 95 ? 1.623 -6.891 -24.279 1.00 44.81 95 HIS A CA 1
ATOM 743 C C . HIS A 1 95 ? 0.094 -6.834 -24.421 1.00 44.81 95 HIS A C 1
ATOM 745 O O . HIS A 1 95 ? -0.412 -7.166 -25.487 1.00 44.81 95 HIS A O 1
ATOM 751 N N . TYR A 1 96 ? -0.649 -6.386 -23.400 1.00 42.62 96 TYR A N 1
ATOM 752 C CA . TYR A 1 96 ? -2.124 -6.444 -23.417 1.00 42.62 96 TYR A CA 1
ATOM 753 C C . TYR A 1 96 ? -2.846 -5.167 -23.868 1.00 42.62 96 TYR A C 1
ATOM 755 O O . TYR A 1 96 ? -4.026 -5.236 -24.198 1.00 42.62 96 TYR A O 1
ATOM 763 N N . PHE A 1 97 ? -2.178 -4.009 -23.880 1.00 44.94 97 PHE A N 1
ATOM 764 C CA . PHE A 1 97 ? -2.815 -2.720 -24.205 1.00 44.94 97 PHE A CA 1
ATOM 765 C C . PHE A 1 97 ? -2.128 -1.957 -25.347 1.00 44.94 97 PHE A C 1
ATOM 767 O O . PHE A 1 97 ? -2.431 -0.788 -25.575 1.00 44.94 97 PHE A O 1
ATOM 774 N N . SER A 1 98 ? -1.210 -2.606 -26.068 1.00 37.72 98 SER A N 1
ATOM 775 C CA . SER A 1 98 ? -0.692 -2.117 -27.347 1.00 37.72 98 SER A CA 1
ATOM 776 C C . SER A 1 98 ? -1.625 -2.547 -28.487 1.00 37.72 98 SER A C 1
ATOM 778 O O . SER A 1 98 ? -1.343 -3.471 -29.244 1.00 37.72 98 SER A O 1
ATOM 780 N N . THR 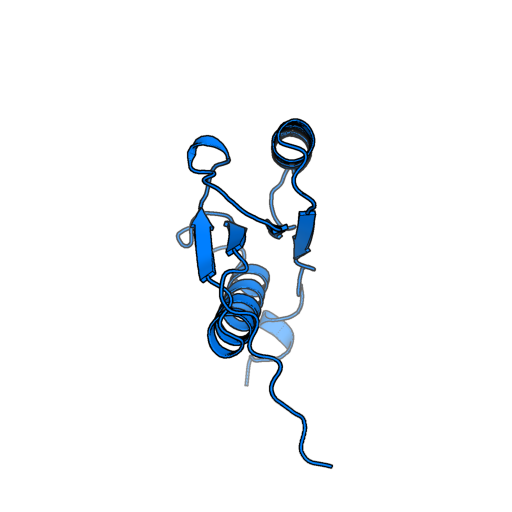A 1 99 ? -2.761 -1.863 -28.592 1.00 43.81 99 THR A N 1
ATOM 781 C CA . THR A 1 99 ? -3.564 -1.784 -29.824 1.00 43.81 99 THR A CA 1
ATOM 782 C C . THR A 1 99 ? -3.774 -0.331 -30.176 1.00 43.81 99 THR A C 1
ATOM 784 O O . THR A 1 99 ? -4.245 0.396 -29.271 1.00 43.81 99 THR A O 1
#

Solvent-accessible surface area (backbone atoms only — not comparable to full-atom values): 6002 Å² total; per-residue (Å²): 132,86,77,74,78,71,64,42,74,84,42,29,36,34,37,41,35,77,66,89,81,53,87,88,63,63,39,46,54,53,50,48,51,53,49,50,52,53,39,44,76,30,41,27,48,74,44,82,38,70,50,78,90,72,64,66,92,51,68,34,34,36,35,47,60,78,53,96,69,54,64,66,58,54,49,54,42,54,72,71,70,41,54,72,48,66,46,73,74,45,92,50,56,74,77,75,65,75,122

Nearest PDB structures (foldseek):
  2f00-assembly1_A  TM=4.686E-01  e=2.270E-01  Escherichia coli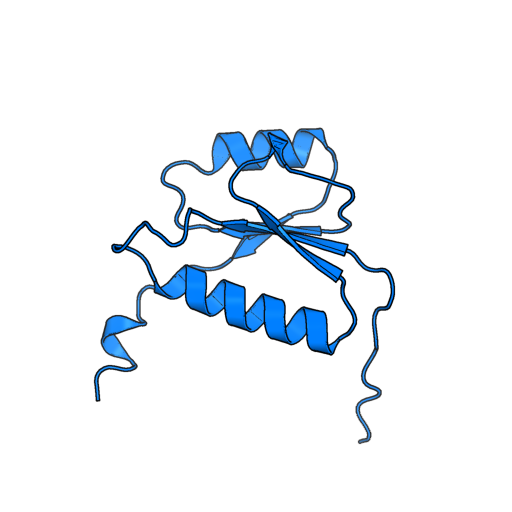
  4hv4-assembly2_B  TM=4.619E-01  e=4.112E-01  Yersinia pestis CO92
  4hv4-assembly1_A  TM=4.715E-01  e=6.110E-01  Yersinia pestis CO92
  1gqy-assembly1_A  TM=4.493E-01  e=7.448E-01  Haemophilus influenzae

Secondary structure (DSSP, 8-state):
--------TT-EEEEE---TT-TT--HHHHHHHHHHHHHHHTT-EEEEESSGGG--S-SEEEEETTSS--HHHHHHHHHTT--EEEEPP-TTHHHHS--